Protein AF-A0AAV8XPE4-F1 (afdb_monomer)

InterPro domains:
  IPR013057 Amino acid transporter, transmembrane domain [PF01490] (1-112)

Solvent-accessible surface area (backbone atoms only — not comparable to full-atom values): 7613 Å² total; per-residue (Å²): 129,97,62,75,82,52,38,81,40,92,84,8,63,53,50,52,51,50,51,54,53,50,51,53,51,51,51,52,52,52,53,47,42,72,72,45,48,94,73,57,52,100,43,74,78,71,66,46,57,83,88,41,70,69,45,46,52,51,53,51,55,51,52,52,51,49,57,57,49,51,56,53,51,52,50,54,50,49,64,64,48,48,59,61,50,46,69,71,70,46,93,63,96,52,61,70,60,53,52,51,52,50,53,51,47,54,53,50,50,55,52,49,53,52,51,49,49,64,72,69,43,69,90,79,74,69,86,124

Foldseek 3Di:
DVDPVQQPPPPHPVNVVVVVVVVVVVVVVVVLCVVQPPNDDPDSLVPQDPVDPVSVVVNVVVVVVCVVVVVVVLVVVLVVVLVVVCVVVDDDPDSPVVSVVVSVVVVVVVVVVVVCCVVVPPPPPPDD

Radius of gyration: 20.97 Å; Cα contacts (8 Å, |Δi|>4): 36; chains: 1; bounding box: 52×28×54 Å

Mean predicted aligned error: 10.26 Å

Sequence (128 aa):
MKEPRKFGTTLGVLNVGMSIVAILYIIVGFLSYLKYGEKIEGSVTLNLPETEILAQAVKVIISMGILFTYALQFYIAADIIWPTIRDFLGPVKYPVFAELAFRSFLVLITYLSLKVIIYTGPNHWSIE

pLDDT: mean 80.48, std 11.62, range [37.09, 96.75]

Secondary structure (DSSP, 8-state):
---GGGSSSTTSHHHHHHHHHHHHHHHHHHHHHHHHGGG--SSTTTTS-SS-HHHHHHHHHHHHHHHHHHHHHHHHHHHHHHHHHHHHH-S-S-HHHHHHHHHHHHHHHHHHHHHHHHHHS-TT-S--

Organism: NCBI:txid1265417

Structure (mmCIF, N/CA/C/O backbone):
data_AF-A0AAV8XPE4-F1
#
_entry.id   AF-A0AAV8XPE4-F1
#
loop_
_atom_site.group_PDB
_atom_site.id
_atom_site.type_symbol
_atom_site.label_atom_id
_atom_site.label_alt_id
_atom_site.label_comp_id
_atom_site.label_asym_id
_atom_site.label_entity_id
_atom_site.label_seq_id
_atom_site.pdbx_PDB_ins_code
_atom_site.Cartn_x
_atom_site.Cartn_y
_atom_site.Cartn_z
_atom_site.occupancy
_atom_site.B_iso_or_equiv
_atom_site.auth_seq_id
_atom_site.auth_comp_id
_atom_site.auth_asym_id
_atom_site.auth_atom_id
_atom_site.pdbx_PDB_model_num
ATOM 1 N N . MET A 1 1 ? 23.282 2.233 4.153 1.00 56.34 1 MET A N 1
ATOM 2 C CA . MET A 1 1 ? 23.415 1.101 5.102 1.00 56.34 1 MET A CA 1
ATOM 3 C C . MET A 1 1 ? 24.894 0.775 5.263 1.00 56.34 1 MET A C 1
ATOM 5 O O . MET A 1 1 ? 25.548 0.579 4.250 1.00 56.34 1 MET A O 1
ATOM 9 N N . LYS A 1 2 ? 25.437 0.793 6.490 1.00 70.50 2 LYS A N 1
ATOM 10 C CA . LYS A 1 2 ? 26.893 0.699 6.733 1.00 70.50 2 LYS A CA 1
ATOM 11 C C . LYS A 1 2 ? 27.440 -0.739 6.637 1.00 70.50 2 LYS A C 1
ATOM 13 O O . LYS A 1 2 ? 28.590 -0.922 6.268 1.00 70.50 2 LYS A O 1
ATOM 18 N N . GLU A 1 3 ? 26.603 -1.751 6.890 1.00 73.88 3 GLU A N 1
ATOM 19 C CA . GLU A 1 3 ? 26.971 -3.177 6.827 1.00 73.88 3 GLU A CA 1
ATOM 20 C C . GLU A 1 3 ? 25.902 -4.006 6.076 1.00 73.88 3 GLU A C 1
ATOM 22 O O . GLU A 1 3 ? 24.980 -4.535 6.698 1.00 73.88 3 GLU A O 1
ATOM 27 N N . PRO A 1 4 ? 25.996 -4.151 4.739 1.00 70.62 4 PRO A N 1
ATOM 28 C CA . PRO A 1 4 ? 24.970 -4.817 3.923 1.00 70.62 4 PRO A CA 1
ATOM 29 C C . PRO A 1 4 ? 24.825 -6.325 4.209 1.00 70.62 4 PRO A C 1
ATOM 31 O O . PRO A 1 4 ? 23.760 -6.897 4.009 1.00 70.62 4 PRO A O 1
ATOM 34 N N . ARG A 1 5 ? 25.868 -6.983 4.735 1.00 71.94 5 ARG A N 1
ATOM 35 C CA . ARG A 1 5 ? 25.878 -8.438 4.995 1.00 71.94 5 ARG A CA 1
ATOM 36 C C . ARG A 1 5 ? 25.020 -8.860 6.194 1.00 71.94 5 ARG A C 1
ATOM 38 O O . ARG A 1 5 ? 24.640 -10.020 6.283 1.00 71.94 5 ARG A O 1
ATOM 45 N N . LYS A 1 6 ? 24.698 -7.931 7.101 1.00 69.44 6 LYS A N 1
ATOM 46 C CA . LYS A 1 6 ? 23.851 -8.182 8.282 1.00 69.44 6 LYS A CA 1
ATOM 47 C C . LYS A 1 6 ? 22.355 -7.940 8.025 1.00 69.44 6 LYS A C 1
ATOM 49 O O . LYS A 1 6 ? 21.559 -8.038 8.950 1.00 69.44 6 LYS A O 1
ATOM 54 N N . PHE A 1 7 ? 21.953 -7.619 6.790 1.00 69.38 7 PHE A N 1
ATOM 55 C CA . PHE A 1 7 ? 20.544 -7.367 6.460 1.00 69.38 7 PHE A CA 1
ATOM 56 C C . PHE A 1 7 ? 19.691 -8.635 6.438 1.00 69.38 7 PHE A C 1
ATOM 58 O O . PHE A 1 7 ? 18.574 -8.611 6.949 1.00 69.38 7 PHE A O 1
ATOM 65 N N . GLY A 1 8 ? 20.223 -9.723 5.871 1.00 70.38 8 GLY A N 1
ATOM 66 C CA . GLY A 1 8 ? 19.512 -10.995 5.693 1.00 70.38 8 GLY A CA 1
ATOM 67 C C . GLY A 1 8 ? 19.824 -12.066 6.740 1.00 70.38 8 GLY A C 1
ATOM 68 O O . GLY A 1 8 ? 19.488 -13.225 6.530 1.00 70.38 8 GLY A O 1
ATOM 69 N N . THR A 1 9 ? 20.508 -11.731 7.837 1.00 78.50 9 THR A N 1
ATOM 70 C CA . THR A 1 9 ? 20.743 -12.691 8.928 1.00 78.50 9 THR A CA 1
ATOM 71 C C . THR A 1 9 ? 19.433 -13.002 9.665 1.00 78.50 9 THR A C 1
ATOM 73 O O . THR A 1 9 ? 18.476 -12.233 9.595 1.00 78.50 9 THR A O 1
ATOM 76 N N . THR A 1 10 ? 19.369 -14.112 10.409 1.00 71.12 10 THR A N 1
ATOM 77 C CA . THR A 1 10 ? 18.150 -14.561 11.119 1.00 71.12 10 THR A CA 1
ATOM 78 C C . THR A 1 10 ? 17.577 -13.512 12.085 1.00 71.12 10 THR A C 1
ATOM 80 O O . THR A 1 10 ? 16.368 -13.436 12.265 1.00 71.12 10 THR A O 1
ATOM 83 N N . LEU A 1 11 ? 18.425 -12.661 12.671 1.00 75.06 11 LEU A N 1
ATOM 84 C CA . LEU A 1 11 ? 18.030 -11.486 13.469 1.00 75.06 11 LEU A CA 1
ATOM 85 C C . LEU A 1 11 ? 18.416 -10.164 12.782 1.00 75.06 11 LEU A C 1
ATOM 87 O O . LEU A 1 11 ? 18.694 -9.159 13.432 1.00 75.06 11 LEU A O 1
ATOM 91 N N . GLY A 1 12 ? 18.497 -10.174 11.455 1.00 81.12 12 GLY A N 1
ATOM 92 C CA . GLY A 1 12 ? 18.788 -9.003 10.644 1.00 81.12 12 GLY A CA 1
ATOM 93 C C . GLY A 1 12 ? 17.628 -8.012 10.638 1.00 81.12 12 GLY A C 1
ATOM 94 O O . GLY A 1 12 ? 16.487 -8.346 10.968 1.00 81.12 12 GLY A O 1
ATOM 95 N N . VAL A 1 13 ? 17.923 -6.783 10.213 1.00 85.81 13 VAL A N 1
ATOM 96 C CA . VAL A 1 13 ? 16.956 -5.670 10.167 1.00 85.81 13 VAL A CA 1
ATOM 97 C C . VAL A 1 13 ? 15.688 -6.052 9.400 1.00 85.81 13 VAL A C 1
ATOM 99 O O . VAL A 1 13 ? 14.598 -5.646 9.790 1.00 85.81 13 VAL A O 1
ATOM 102 N N . LEU A 1 14 ? 15.819 -6.870 8.349 1.00 85.94 14 LEU A N 1
ATOM 103 C CA . LEU A 1 14 ? 14.679 -7.328 7.562 1.00 85.94 14 LEU A CA 1
ATOM 104 C C . LEU A 1 14 ? 13.735 -8.211 8.387 1.00 85.94 14 LEU A C 1
ATOM 106 O O . LEU A 1 14 ? 12.540 -7.939 8.434 1.00 85.94 14 LEU A O 1
ATOM 110 N N . ASN A 1 15 ? 14.256 -9.236 9.067 1.00 88.06 15 ASN A N 1
ATOM 111 C CA . ASN A 1 15 ? 13.411 -10.170 9.812 1.00 88.06 15 ASN A CA 1
ATOM 112 C C . ASN A 1 15 ? 12.778 -9.508 11.047 1.00 88.06 15 ASN A C 1
ATOM 114 O O . ASN A 1 15 ? 11.605 -9.726 11.337 1.00 88.06 15 ASN A O 1
ATOM 118 N N . VAL A 1 16 ? 13.531 -8.643 11.737 1.00 89.75 16 VAL A N 1
ATOM 119 C CA . VAL A 1 16 ? 13.014 -7.866 12.877 1.00 89.75 16 VAL A CA 1
ATOM 120 C C . VAL A 1 16 ? 11.965 -6.845 12.425 1.00 89.75 16 VAL A C 1
ATOM 122 O O . VAL A 1 16 ? 10.938 -6.686 13.075 1.00 89.75 16 VAL A O 1
ATOM 125 N N . GLY A 1 17 ? 12.183 -6.171 11.294 1.00 90.56 17 GLY A N 1
ATOM 126 C CA . GLY A 1 17 ? 11.189 -5.259 10.729 1.00 90.56 17 GLY A CA 1
ATOM 127 C C . GLY A 1 17 ? 9.890 -5.984 10.377 1.00 90.56 17 GLY A C 1
ATOM 128 O O . GLY A 1 17 ? 8.809 -5.543 10.765 1.00 90.56 17 GLY A O 1
ATOM 129 N N . MET A 1 18 ? 9.995 -7.136 9.712 1.00 91.44 18 MET A N 1
ATOM 130 C CA . MET A 1 18 ? 8.832 -7.945 9.341 1.00 91.44 18 MET A CA 1
ATOM 131 C C . MET A 1 18 ? 8.087 -8.501 10.557 1.00 91.44 18 MET A C 1
ATOM 133 O O . MET A 1 18 ? 6.857 -8.515 10.547 1.00 91.44 18 MET A O 1
ATOM 137 N N . SER A 1 19 ? 8.788 -8.913 11.619 1.00 92.81 19 SER A N 1
ATOM 138 C CA . SER A 1 19 ? 8.133 -9.414 12.832 1.00 92.81 19 SER A CA 1
ATOM 139 C C . 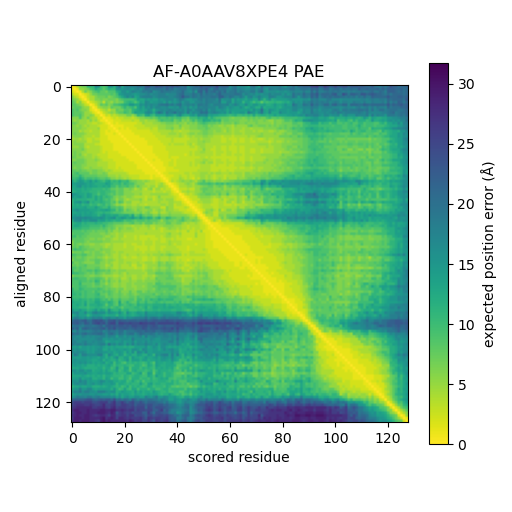SER A 1 19 ? 7.340 -8.323 13.555 1.00 92.81 19 SER A C 1
ATOM 141 O O . SER A 1 19 ? 6.211 -8.572 13.972 1.00 92.81 19 SER A O 1
ATOM 143 N N . ILE A 1 20 ? 7.871 -7.098 13.634 1.00 94.88 20 ILE A N 1
ATOM 144 C CA . ILE A 1 20 ? 7.154 -5.950 14.207 1.00 94.88 20 ILE A CA 1
ATOM 145 C C . ILE A 1 20 ? 5.881 -5.657 13.404 1.00 94.88 20 ILE A C 1
ATOM 147 O O . ILE A 1 20 ? 4.806 -5.518 13.988 1.00 94.88 20 ILE A O 1
ATOM 151 N N . VAL A 1 21 ? 5.980 -5.606 12.071 1.00 94.88 21 VAL A N 1
ATOM 152 C CA . VAL A 1 21 ? 4.818 -5.373 11.195 1.00 94.88 21 VAL A CA 1
ATOM 153 C C . VAL A 1 21 ? 3.770 -6.475 11.366 1.00 94.88 21 VAL A C 1
ATOM 155 O O . VAL A 1 21 ? 2.585 -6.176 11.502 1.00 94.88 21 VAL A O 1
ATOM 158 N N . ALA A 1 22 ? 4.195 -7.739 11.433 1.00 95.19 22 ALA A N 1
ATOM 159 C CA . ALA A 1 22 ? 3.294 -8.867 11.649 1.00 95.19 22 ALA A CA 1
ATOM 160 C C . ALA A 1 22 ? 2.546 -8.762 12.988 1.00 95.19 22 ALA A C 1
ATOM 162 O O . ALA A 1 22 ? 1.328 -8.930 13.022 1.00 95.19 22 ALA A O 1
ATOM 163 N N . ILE A 1 23 ? 3.243 -8.427 14.079 1.00 96.75 23 ILE A N 1
ATOM 164 C CA . ILE A 1 23 ? 2.623 -8.240 15.400 1.00 96.75 23 ILE A CA 1
ATOM 165 C C . ILE A 1 23 ? 1.593 -7.104 15.363 1.00 96.75 23 ILE A C 1
ATOM 167 O O . ILE A 1 23 ? 0.485 -7.271 15.872 1.00 96.75 23 ILE A O 1
ATOM 171 N N . LEU A 1 24 ? 1.918 -5.973 14.728 1.00 95.31 24 LEU A N 1
ATOM 172 C CA . LEU A 1 24 ? 0.983 -4.853 14.582 1.00 95.31 24 LEU A CA 1
ATOM 173 C C . LEU A 1 24 ? -0.287 -5.268 13.829 1.00 95.31 24 LEU A C 1
ATOM 175 O O . LEU A 1 24 ? -1.390 -4.945 14.267 1.00 95.31 24 LEU A O 1
ATOM 179 N N . TYR A 1 25 ? -0.152 -6.023 12.737 1.00 92.62 25 TYR A N 1
ATOM 180 C CA . TYR A 1 25 ? -1.302 -6.526 11.983 1.00 92.62 25 TYR A CA 1
ATOM 181 C C . TYR A 1 25 ? -2.141 -7.528 12.773 1.00 92.62 25 TYR A C 1
ATOM 183 O O . TYR A 1 25 ? -3.368 -7.455 12.714 1.00 92.62 25 TYR A O 1
ATOM 191 N N . ILE A 1 26 ? -1.517 -8.406 13.563 1.00 94.88 26 ILE A N 1
ATOM 192 C CA . ILE A 1 26 ? -2.239 -9.330 14.449 1.00 94.88 26 ILE A CA 1
ATOM 193 C C . ILE A 1 26 ? -3.055 -8.551 15.483 1.00 94.88 26 ILE A C 1
ATOM 195 O O . ILE A 1 26 ? -4.231 -8.847 15.672 1.00 94.88 26 ILE A O 1
ATOM 199 N N . ILE A 1 27 ? -2.466 -7.536 16.123 1.00 95.69 27 ILE A N 1
ATOM 200 C CA . ILE A 1 27 ? -3.162 -6.713 17.122 1.00 95.69 27 ILE A CA 1
ATOM 201 C C . ILE A 1 27 ? -4.350 -5.987 16.486 1.00 95.69 27 ILE A C 1
ATOM 203 O O . ILE A 1 27 ? -5.456 -6.047 17.017 1.00 95.69 27 ILE A O 1
ATOM 207 N N . VAL A 1 28 ? -4.148 -5.332 15.338 1.00 91.75 28 VAL A N 1
ATOM 208 C CA . VAL A 1 28 ? -5.226 -4.616 14.638 1.00 91.75 28 VAL A CA 1
ATOM 209 C C . VAL A 1 28 ? -6.332 -5.580 14.208 1.00 91.75 28 VAL A C 1
ATOM 211 O O . VAL A 1 28 ? -7.507 -5.288 14.430 1.00 91.75 28 VAL A O 1
ATOM 214 N N . GLY A 1 29 ? -5.983 -6.742 13.651 1.00 90.06 29 GLY A N 1
ATOM 215 C CA . GLY A 1 29 ? -6.952 -7.767 13.259 1.00 90.06 29 GLY A CA 1
ATOM 216 C C . GLY A 1 29 ? -7.747 -8.301 14.451 1.00 90.06 29 GLY A C 1
ATOM 217 O O . GLY A 1 29 ? -8.975 -8.353 14.404 1.00 90.06 29 GLY A O 1
ATOM 218 N N . PHE A 1 30 ? -7.066 -8.609 15.555 1.00 92.38 30 PHE A N 1
ATOM 219 C CA . PHE A 1 30 ? -7.694 -9.100 16.779 1.00 92.38 30 PHE A CA 1
ATOM 220 C C . PHE A 1 30 ? -8.636 -8.064 17.408 1.00 92.38 30 PHE A C 1
ATOM 222 O O . PHE A 1 30 ? -9.781 -8.382 17.722 1.00 92.38 30 PHE A O 1
ATOM 229 N N . LEU A 1 31 ? -8.199 -6.806 17.537 1.00 91.69 31 LEU A N 1
ATOM 230 C CA . LEU A 1 31 ? -9.038 -5.721 18.058 1.00 91.69 31 LEU A CA 1
ATOM 231 C C . LEU A 1 31 ? -10.250 -5.448 17.161 1.00 91.69 31 LEU A C 1
ATOM 233 O O . LEU A 1 31 ? -11.337 -5.171 17.666 1.00 91.69 31 LEU A O 1
ATOM 237 N N . SER A 1 32 ? -10.084 -5.557 15.843 1.00 89.00 32 SER A N 1
ATOM 238 C CA . SER A 1 32 ? -11.186 -5.389 14.892 1.00 89.00 32 SER A CA 1
ATOM 239 C C . SER A 1 32 ? -12.236 -6.484 15.064 1.00 89.00 32 SER A C 1
ATOM 241 O O . SER A 1 32 ? -13.427 -6.180 15.127 1.00 89.00 32 SER A O 1
ATOM 243 N N . TYR A 1 33 ? -11.806 -7.739 15.229 1.00 89.06 33 TYR A N 1
ATOM 244 C CA . TYR A 1 33 ? -12.716 -8.848 15.511 1.00 89.06 33 TYR A CA 1
ATOM 245 C C . TYR A 1 33 ? -13.428 -8.682 16.858 1.00 89.06 33 TYR A C 1
ATOM 247 O O . TYR A 1 33 ? -14.633 -8.886 16.938 1.00 89.06 33 TYR A O 1
ATOM 255 N N . LEU A 1 34 ? -12.734 -8.236 17.910 1.00 90.62 34 LEU A N 1
ATOM 256 C CA . LEU A 1 34 ? -13.384 -7.958 19.197 1.00 90.62 34 LEU A CA 1
ATOM 257 C C . LEU A 1 34 ? -14.423 -6.829 19.116 1.00 90.62 34 LEU A C 1
ATOM 259 O O . LEU A 1 34 ? -15.404 -6.851 19.857 1.00 90.62 34 LEU A O 1
ATOM 263 N N . LYS A 1 35 ? -14.221 -5.837 18.239 1.00 85.94 35 LYS A N 1
ATOM 264 C CA . LYS A 1 35 ? -15.136 -4.700 18.076 1.00 85.94 35 LYS A CA 1
ATOM 265 C C . LYS A 1 35 ? -16.385 -5.047 17.261 1.00 85.94 35 LYS A C 1
ATOM 267 O O . LYS A 1 35 ? -17.473 -4.625 17.646 1.00 85.94 35 LYS A O 1
ATOM 272 N N . TYR A 1 36 ? -16.223 -5.748 16.138 1.00 84.88 36 TYR A N 1
ATOM 273 C CA . TYR A 1 36 ? -17.303 -6.006 15.173 1.00 84.88 36 TYR A CA 1
ATOM 274 C C . TYR A 1 36 ? -17.876 -7.432 15.258 1.00 84.88 36 TYR A C 1
ATOM 276 O O . TYR A 1 36 ? -19.000 -7.671 14.816 1.00 84.88 36 TYR A O 1
ATOM 284 N N . GLY A 1 37 ? -17.152 -8.370 15.874 1.00 86.00 37 GLY A N 1
ATOM 285 C CA . GLY A 1 37 ? -17.568 -9.764 16.033 1.00 86.00 37 GLY A CA 1
ATOM 286 C C . GLY A 1 37 ? -17.847 -10.444 14.694 1.00 86.00 37 GLY A C 1
ATOM 287 O O . GLY A 1 37 ? -17.109 -10.271 13.727 1.00 86.00 37 GLY A O 1
ATOM 288 N N . GLU A 1 38 ? -18.955 -11.184 14.626 1.00 84.19 38 GLU A N 1
ATOM 289 C CA . GLU A 1 38 ? -19.410 -11.882 13.412 1.00 84.19 38 GLU A CA 1
ATOM 290 C C . GLU A 1 38 ? -19.904 -10.944 12.300 1.00 84.19 38 GLU A C 1
ATOM 292 O O . GLU A 1 38 ? -20.112 -11.385 11.175 1.00 84.19 38 GLU A O 1
ATOM 297 N N . LYS A 1 39 ? -20.086 -9.649 12.589 1.00 82.62 39 LYS A N 1
ATOM 298 C CA . LYS A 1 39 ? -20.529 -8.650 11.603 1.00 82.62 39 LYS A CA 1
ATOM 299 C C . LYS A 1 39 ? -19.373 -8.006 10.839 1.00 82.62 39 LYS A C 1
ATOM 301 O O . LYS A 1 39 ? -19.603 -7.054 10.107 1.00 82.62 39 LYS A O 1
ATOM 306 N N . ILE A 1 40 ? -18.141 -8.478 11.041 1.00 83.56 40 ILE A N 1
ATOM 307 C CA . ILE A 1 40 ? -16.967 -7.904 10.393 1.00 83.56 40 ILE A CA 1
ATOM 308 C C . ILE A 1 40 ? -16.973 -8.203 8.888 1.00 83.56 40 ILE A C 1
ATOM 310 O O . ILE A 1 40 ? -16.873 -9.344 8.447 1.00 83.56 40 ILE A O 1
ATOM 314 N N . GLU A 1 41 ? -17.081 -7.156 8.084 1.00 81.06 41 GLU A N 1
ATOM 315 C CA . GLU A 1 41 ? -16.929 -7.234 6.631 1.00 81.06 41 GLU A CA 1
ATOM 316 C C . GLU A 1 41 ? -15.480 -7.532 6.209 1.00 81.06 41 GLU A C 1
ATOM 318 O O . GLU A 1 41 ? -14.537 -7.403 6.993 1.00 81.06 41 GLU A O 1
ATOM 323 N N . GLY A 1 42 ? -15.283 -7.875 4.929 1.00 76.31 42 GLY A N 1
ATOM 324 C CA . GLY A 1 42 ? -13.997 -8.329 4.381 1.00 76.31 42 GLY A CA 1
ATOM 325 C C . GLY A 1 42 ? -12.818 -7.357 4.514 1.00 76.31 42 GLY A C 1
ATOM 326 O O . GLY A 1 42 ? -11.672 -7.756 4.316 1.00 76.31 42 GLY A O 1
ATOM 327 N N . SER A 1 43 ? -13.065 -6.097 4.879 1.00 81.00 43 SER A N 1
ATOM 328 C CA . SER A 1 43 ? -12.016 -5.178 5.316 1.00 81.00 43 SER A CA 1
ATOM 329 C C . SER A 1 43 ? -12.446 -4.412 6.564 1.00 81.00 43 SER A C 1
ATOM 331 O O . SER A 1 43 ? -13.590 -3.978 6.697 1.00 81.00 43 SER A O 1
ATOM 333 N N . VAL A 1 44 ? -11.498 -4.183 7.476 1.00 81.94 44 VAL A N 1
ATOM 334 C CA . VAL A 1 44 ? -11.749 -3.410 8.705 1.00 81.94 44 VAL A CA 1
ATOM 335 C C . VAL A 1 44 ? -12.220 -1.994 8.373 1.00 81.94 44 VAL A C 1
ATOM 337 O O . VAL A 1 44 ? -13.088 -1.467 9.056 1.00 81.94 44 VAL A O 1
ATOM 340 N N . THR A 1 45 ? -11.683 -1.399 7.303 1.00 82.19 45 THR A N 1
ATOM 341 C CA . THR A 1 45 ? -12.031 -0.051 6.838 1.00 82.19 45 THR A CA 1
ATOM 342 C C . THR A 1 45 ? -13.489 0.104 6.426 1.00 82.19 45 THR A C 1
ATOM 344 O O . THR A 1 45 ? -14.008 1.211 6.543 1.00 82.19 45 THR A O 1
ATOM 347 N N . LEU A 1 46 ? -14.144 -0.965 5.963 1.00 80.38 46 LEU A N 1
ATOM 348 C CA . LEU A 1 46 ? -15.547 -0.914 5.544 1.00 80.38 46 LEU A CA 1
ATOM 349 C C . LEU A 1 46 ? -16.483 -0.834 6.761 1.00 80.38 46 LEU A C 1
ATOM 351 O O . LEU A 1 46 ? -17.333 0.046 6.821 1.00 80.38 46 LEU A O 1
ATOM 355 N N . ASN A 1 47 ? -16.154 -1.579 7.818 1.00 82.25 47 ASN A N 1
ATOM 356 C CA . ASN A 1 47 ? -16.898 -1.598 9.079 1.00 82.25 47 ASN A CA 1
ATOM 357 C C . ASN A 1 47 ? -16.851 -0.282 9.888 1.00 82.25 47 ASN A C 1
ATOM 359 O O . ASN A 1 47 ? -17.531 -0.163 10.909 1.00 82.25 47 ASN A O 1
ATOM 363 N N . LEU A 1 48 ? -16.018 0.697 9.509 1.00 82.12 48 LEU A N 1
ATOM 364 C CA . LEU A 1 48 ? -15.893 1.950 10.261 1.00 82.12 48 LEU A CA 1
ATOM 365 C C . LEU A 1 48 ? -17.187 2.785 10.171 1.00 82.12 48 LEU A C 1
ATOM 367 O O . LEU A 1 48 ? -17.654 3.037 9.055 1.00 82.12 48 LEU A O 1
ATOM 371 N N . PRO A 1 49 ? -17.703 3.302 11.308 1.00 81.31 49 PRO A N 1
ATOM 372 C CA . PRO A 1 49 ? -18.939 4.080 11.341 1.00 81.31 49 PRO A CA 1
ATOM 373 C C . PRO A 1 49 ? -18.808 5.359 10.514 1.00 81.31 49 PRO A C 1
ATOM 375 O O . PRO A 1 49 ? -17.826 6.090 10.627 1.00 81.31 49 PRO A O 1
ATOM 378 N N . GLU A 1 50 ? -19.811 5.645 9.688 1.00 78.75 50 GLU A N 1
ATOM 379 C CA . GLU A 1 50 ? -19.767 6.777 8.755 1.00 78.75 50 GLU A CA 1
ATOM 380 C C . GLU A 1 50 ? -20.122 8.117 9.394 1.00 78.75 50 GLU A C 1
ATOM 382 O O . GLU A 1 50 ? -19.790 9.164 8.849 1.00 78.75 50 GLU A O 1
ATOM 387 N N . THR A 1 51 ? -20.774 8.097 10.554 1.00 79.50 51 THR A N 1
ATOM 388 C CA . THR A 1 51 ? -21.233 9.299 11.260 1.00 79.50 51 THR A CA 1
ATOM 389 C C . THR A 1 51 ? -20.133 9.971 12.079 1.00 79.50 51 THR A C 1
ATOM 391 O O . THR A 1 51 ? -20.247 11.146 12.417 1.00 79.50 51 THR A O 1
ATOM 394 N N . GLU A 1 52 ? -19.062 9.245 12.403 1.00 87.88 52 GLU A N 1
ATOM 395 C CA . GLU A 1 52 ? -17.986 9.725 13.269 1.00 87.88 52 GLU A CA 1
ATOM 396 C C . GLU A 1 52 ? -16.863 10.378 12.456 1.00 87.88 52 GLU A C 1
ATOM 398 O O . GLU A 1 52 ? -16.217 9.740 11.620 1.00 87.88 52 GLU A O 1
ATOM 403 N N . ILE A 1 53 ? -16.554 11.642 12.762 1.00 88.31 53 ILE A N 1
ATOM 404 C CA . ILE A 1 53 ? -15.530 12.431 12.050 1.00 88.31 53 ILE A CA 1
ATOM 405 C C . ILE A 1 53 ? -14.151 11.752 12.110 1.00 88.31 53 ILE A C 1
ATOM 407 O O . ILE A 1 53 ? -13.400 11.763 11.135 1.00 88.31 53 ILE A O 1
ATOM 411 N N . LEU A 1 54 ? -13.816 11.112 13.236 1.00 87.75 54 LEU A N 1
ATOM 412 C CA . LEU A 1 54 ? -12.543 10.401 13.398 1.00 87.75 54 LEU A CA 1
ATOM 413 C C . LEU A 1 54 ? -12.435 9.184 12.471 1.00 87.75 54 LEU A C 1
ATOM 415 O O . LEU A 1 54 ? -11.380 8.947 11.884 1.00 87.75 54 LEU A O 1
ATOM 419 N N . ALA A 1 55 ? -13.522 8.429 12.309 1.00 87.50 55 ALA A N 1
ATOM 420 C CA . ALA A 1 55 ? -13.550 7.273 11.421 1.00 87.50 55 ALA A CA 1
ATOM 421 C C . ALA A 1 55 ? -13.420 7.701 9.952 1.00 87.50 55 ALA A C 1
ATOM 423 O O . ALA A 1 55 ? -12.652 7.100 9.197 1.00 87.50 55 ALA A O 1
ATOM 424 N N . GLN A 1 56 ? -14.089 8.789 9.564 1.00 88.50 56 GLN A N 1
ATOM 425 C CA . GLN A 1 56 ? -13.942 9.369 8.230 1.00 88.50 56 GLN A CA 1
ATOM 426 C C . GLN A 1 56 ? -12.512 9.853 7.962 1.00 88.50 56 GLN A C 1
ATOM 428 O O . GLN A 1 56 ? -11.951 9.550 6.909 1.00 88.50 56 GLN A O 1
ATOM 433 N N . ALA A 1 57 ? -11.880 10.535 8.922 1.00 92.25 57 ALA A N 1
ATOM 434 C CA . ALA A 1 57 ? -10.495 10.986 8.783 1.00 92.25 57 ALA A CA 1
ATOM 435 C C . ALA A 1 57 ? -9.532 9.812 8.526 1.00 92.25 57 ALA A C 1
ATOM 437 O O . ALA A 1 57 ? -8.680 9.889 7.639 1.00 92.25 57 ALA A O 1
ATOM 438 N N . VAL A 1 58 ? -9.705 8.693 9.238 1.00 90.75 58 VAL A N 1
ATOM 439 C CA . VAL A 1 58 ? -8.917 7.471 9.016 1.00 90.75 58 VAL A CA 1
ATOM 440 C C . VAL A 1 58 ? -9.167 6.889 7.620 1.00 90.75 58 VAL A C 1
ATOM 442 O O . VAL A 1 58 ? -8.200 6.584 6.919 1.00 90.75 58 VAL A O 1
ATOM 445 N N . LYS A 1 59 ? -10.430 6.792 7.172 1.00 89.81 59 LYS A N 1
ATOM 446 C CA . LYS A 1 59 ? -10.769 6.329 5.810 1.00 89.81 59 LYS A CA 1
ATOM 447 C C . LYS A 1 59 ? -10.083 7.189 4.737 1.00 89.81 59 LYS A C 1
ATOM 449 O O . LYS A 1 59 ? -9.532 6.642 3.779 1.00 89.81 59 LYS A O 1
ATOM 454 N N . VAL A 1 60 ? -10.053 8.513 4.912 1.00 91.6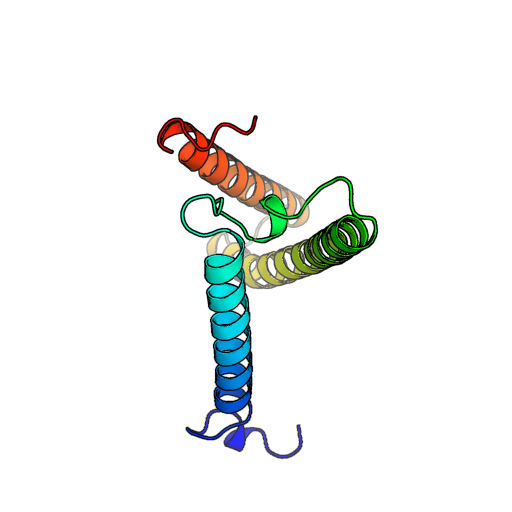2 60 VAL A N 1
ATOM 455 C CA . VAL A 1 60 ? -9.405 9.448 3.974 1.00 91.62 60 VAL A CA 1
ATOM 456 C C . VAL A 1 60 ? -7.890 9.250 3.941 1.00 91.62 60 VAL A C 1
ATOM 458 O O . VAL A 1 60 ? -7.321 9.111 2.858 1.00 91.62 60 VAL A O 1
ATOM 461 N N . ILE A 1 61 ? -7.232 9.179 5.103 1.00 93.56 61 ILE A N 1
ATOM 462 C CA . ILE A 1 61 ? -5.774 8.986 5.183 1.00 93.56 61 ILE A CA 1
ATOM 463 C C . ILE A 1 61 ? -5.367 7.657 4.535 1.00 93.56 61 ILE A C 1
ATOM 465 O O . ILE A 1 61 ? -4.405 7.616 3.766 1.00 93.56 61 ILE A O 1
ATOM 469 N N . ILE A 1 62 ? -6.117 6.580 4.793 1.00 91.56 62 ILE A N 1
ATOM 470 C CA . ILE A 1 62 ? -5.859 5.266 4.191 1.00 91.56 62 ILE A CA 1
ATOM 471 C C . ILE A 1 62 ? -6.043 5.321 2.672 1.00 91.56 62 ILE A C 1
ATOM 473 O O . ILE A 1 62 ? -5.157 4.889 1.936 1.00 91.56 62 ILE A O 1
ATOM 477 N N . SER A 1 63 ? -7.148 5.895 2.194 1.00 90.81 63 SER A N 1
ATOM 478 C CA . SER A 1 63 ? -7.433 6.003 0.756 1.00 90.81 63 SER A CA 1
ATOM 479 C C . SER A 1 63 ? -6.354 6.803 0.024 1.00 90.81 63 SER A C 1
ATOM 481 O O . SER A 1 63 ? -5.889 6.403 -1.043 1.00 90.81 63 SER A O 1
ATOM 483 N N . MET A 1 64 ? -5.887 7.899 0.627 1.00 94.50 64 MET A N 1
ATOM 484 C CA . MET A 1 64 ? -4.805 8.712 0.078 1.00 94.50 64 MET A CA 1
ATOM 485 C C . MET A 1 64 ? -3.464 7.964 0.073 1.00 94.50 64 MET A C 1
ATOM 487 O O . MET A 1 64 ? -2.717 8.035 -0.903 1.00 94.50 64 MET A O 1
ATOM 491 N N . GLY A 1 65 ? -3.174 7.188 1.121 1.00 93.06 65 GLY A N 1
ATOM 492 C CA . GLY A 1 65 ? -1.995 6.323 1.176 1.00 93.06 65 GLY A CA 1
ATOM 493 C C . GLY A 1 65 ? -1.992 5.252 0.081 1.00 93.06 65 GLY A C 1
ATOM 494 O O . GLY A 1 65 ? -0.964 5.033 -0.564 1.00 93.06 65 GLY A O 1
ATOM 495 N N . ILE A 1 66 ? -3.145 4.626 -0.175 1.00 92.69 66 ILE A N 1
ATOM 496 C CA . ILE A 1 66 ? -3.310 3.633 -1.247 1.00 92.69 66 ILE A CA 1
ATOM 497 C C . ILE A 1 66 ? -3.105 4.284 -2.617 1.00 92.69 66 ILE A C 1
ATOM 499 O O . ILE A 1 66 ? -2.359 3.741 -3.431 1.00 92.69 66 ILE A O 1
ATOM 503 N N . LEU A 1 67 ? -3.692 5.462 -2.852 1.00 91.81 67 LEU A N 1
ATOM 504 C CA . LEU A 1 67 ? -3.550 6.202 -4.110 1.00 91.81 67 LEU A CA 1
ATOM 505 C C . LEU A 1 67 ? -2.074 6.435 -4.471 1.00 91.81 67 LEU A C 1
ATOM 507 O O . LEU A 1 67 ? -1.653 6.149 -5.593 1.00 91.81 67 LEU A O 1
ATOM 511 N N . PHE A 1 68 ? -1.274 6.909 -3.513 1.00 91.00 68 PHE A N 1
ATOM 512 C CA . PHE A 1 68 ? 0.149 7.159 -3.747 1.00 91.00 68 PHE A CA 1
ATOM 513 C C . PHE A 1 68 ? 0.973 5.875 -3.861 1.00 91.00 68 PHE A C 1
ATOM 515 O O . PHE A 1 68 ? 1.845 5.772 -4.725 1.00 91.00 68 PHE A O 1
ATOM 522 N N . THR A 1 69 ? 0.692 4.880 -3.017 1.00 92.69 69 THR A N 1
ATOM 523 C CA . THR A 1 69 ? 1.445 3.618 -3.003 1.00 92.69 69 THR A CA 1
ATOM 524 C C . THR A 1 69 ? 1.229 2.828 -4.292 1.00 92.69 69 THR A C 1
ATOM 526 O O . THR A 1 69 ? 2.187 2.299 -4.855 1.00 92.69 69 THR A O 1
ATOM 529 N N . TYR A 1 70 ? -0.003 2.796 -4.805 1.00 88.25 70 TYR A N 1
ATOM 530 C CA . TYR A 1 70 ? -0.335 2.064 -6.024 1.00 88.25 70 TYR A CA 1
ATOM 531 C C . TYR A 1 70 ? 0.373 2.638 -7.259 1.00 88.25 70 TYR A C 1
ATOM 533 O O . TYR A 1 70 ? 0.931 1.886 -8.059 1.00 88.25 70 TYR A O 1
ATOM 541 N N . ALA A 1 71 ? 0.433 3.969 -7.385 1.00 86.38 71 ALA A N 1
ATOM 542 C CA . ALA A 1 71 ? 1.146 4.625 -8.482 1.00 86.38 71 ALA A CA 1
ATOM 543 C C . ALA A 1 71 ? 2.643 4.257 -8.504 1.00 86.38 71 ALA A C 1
ATOM 545 O O . ALA A 1 71 ? 3.194 3.942 -9.561 1.00 86.38 71 ALA A O 1
ATOM 546 N N . LEU A 1 72 ? 3.288 4.236 -7.331 1.00 88.38 72 LEU A N 1
ATOM 547 C CA . LEU A 1 72 ? 4.698 3.860 -7.191 1.00 88.38 72 LEU A CA 1
ATOM 548 C C . LEU A 1 72 ? 4.938 2.372 -7.481 1.00 88.38 72 LEU A C 1
ATOM 550 O O . LEU A 1 72 ? 5.885 2.030 -8.187 1.00 88.38 72 LEU A O 1
ATOM 554 N N . GLN A 1 73 ? 4.075 1.487 -6.976 1.00 87.75 73 GLN A N 1
ATOM 555 C CA . GLN A 1 73 ? 4.176 0.045 -7.217 1.00 87.75 73 GLN A CA 1
ATOM 556 C C . GLN A 1 73 ? 4.052 -0.292 -8.705 1.00 87.75 73 GLN A C 1
ATOM 558 O O . GLN A 1 73 ? 4.853 -1.070 -9.222 1.00 87.75 73 GLN A O 1
ATOM 563 N N . PHE A 1 74 ? 3.093 0.321 -9.406 1.00 82.31 74 PHE A N 1
ATOM 564 C CA . PHE A 1 74 ? 2.906 0.096 -10.839 1.00 82.31 74 PHE A CA 1
ATOM 565 C C . PHE A 1 74 ? 4.095 0.604 -11.661 1.00 82.31 74 PHE A C 1
ATOM 567 O O . PHE A 1 74 ? 4.521 -0.068 -12.598 1.00 82.31 74 PHE A O 1
ATOM 574 N N . TYR A 1 75 ? 4.665 1.755 -11.287 1.00 84.81 75 TYR A N 1
ATOM 575 C CA . TYR A 1 75 ? 5.862 2.290 -11.935 1.00 84.81 75 TYR A CA 1
ATOM 576 C C . TYR A 1 75 ? 7.053 1.333 -11.8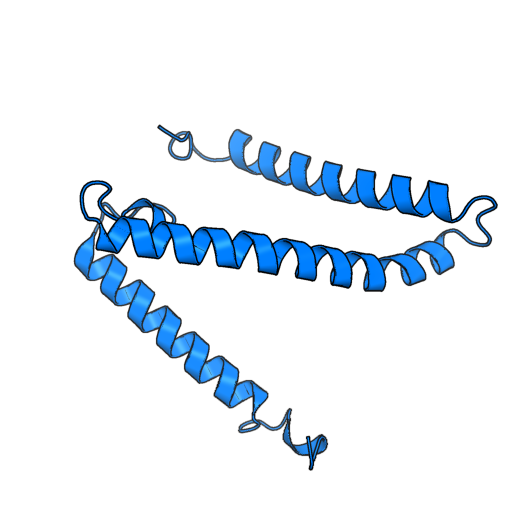09 1.00 84.81 75 TYR A C 1
ATOM 578 O O . TYR A 1 75 ? 7.648 0.966 -12.819 1.00 84.81 75 TYR A O 1
ATOM 586 N N . ILE A 1 76 ? 7.362 0.880 -10.588 1.00 85.56 76 ILE A N 1
ATOM 587 C CA . ILE A 1 76 ? 8.492 -0.027 -10.338 1.00 85.56 76 ILE A CA 1
ATOM 588 C C . ILE A 1 76 ? 8.272 -1.372 -11.042 1.00 85.56 76 ILE A C 1
ATOM 590 O O . ILE A 1 76 ? 9.191 -1.901 -11.659 1.00 85.56 76 ILE A O 1
ATOM 594 N N . ALA A 1 77 ? 7.054 -1.921 -10.990 1.00 84.62 77 ALA A N 1
ATOM 595 C CA . ALA A 1 77 ? 6.734 -3.170 -11.675 1.00 84.62 77 ALA A CA 1
ATOM 596 C C . ALA A 1 77 ? 6.912 -3.049 -13.197 1.00 84.62 77 ALA A C 1
ATOM 598 O O . ALA A 1 77 ? 7.525 -3.919 -13.812 1.00 84.62 77 ALA A O 1
ATOM 599 N N . ALA A 1 78 ? 6.423 -1.963 -13.802 1.00 81.38 78 ALA A N 1
ATOM 600 C CA . ALA A 1 78 ? 6.583 -1.720 -15.233 1.00 81.38 78 ALA A CA 1
ATOM 601 C C . ALA A 1 78 ? 8.063 -1.596 -15.629 1.00 81.38 78 ALA A C 1
ATOM 603 O O . ALA A 1 78 ? 8.474 -2.202 -16.617 1.00 81.38 78 ALA A O 1
ATOM 604 N N . ASP A 1 79 ? 8.856 -0.872 -14.838 1.00 83.75 79 ASP A N 1
ATOM 605 C CA . ASP A 1 79 ? 10.289 -0.667 -15.078 1.00 83.75 79 ASP A CA 1
ATOM 606 C C . ASP A 1 79 ? 11.094 -1.975 -14.984 1.00 83.75 79 ASP A C 1
ATOM 608 O O . ASP A 1 79 ? 11.984 -2.222 -15.794 1.00 83.75 79 ASP A O 1
ATOM 612 N N . ILE A 1 80 ? 10.729 -2.870 -14.056 1.00 85.75 80 ILE A N 1
ATOM 613 C CA . ILE A 1 80 ? 11.365 -4.190 -13.915 1.00 85.75 80 ILE A CA 1
ATOM 614 C C . ILE A 1 80 ? 10.987 -5.131 -15.068 1.00 85.75 80 ILE A C 1
ATOM 616 O O . ILE A 1 80 ? 11.837 -5.878 -15.551 1.00 85.75 80 ILE A O 1
ATOM 620 N N . ILE A 1 81 ? 9.725 -5.132 -15.509 1.00 83.38 81 ILE A N 1
ATOM 621 C CA . ILE A 1 81 ? 9.240 -6.101 -16.506 1.00 83.38 81 ILE A CA 1
ATOM 622 C C . ILE A 1 81 ? 9.645 -5.710 -17.937 1.00 83.38 81 ILE A C 1
ATOM 624 O O . ILE A 1 81 ? 9.917 -6.576 -18.773 1.00 83.38 81 ILE A O 1
ATOM 628 N N . TRP A 1 82 ? 9.699 -4.411 -18.233 1.00 78.44 82 TRP A N 1
ATOM 629 C CA . TRP A 1 82 ? 10.010 -3.891 -19.563 1.00 78.44 82 TRP A CA 1
ATOM 630 C C . TRP A 1 82 ? 11.297 -4.449 -20.207 1.00 78.44 82 TRP A C 1
ATOM 632 O O .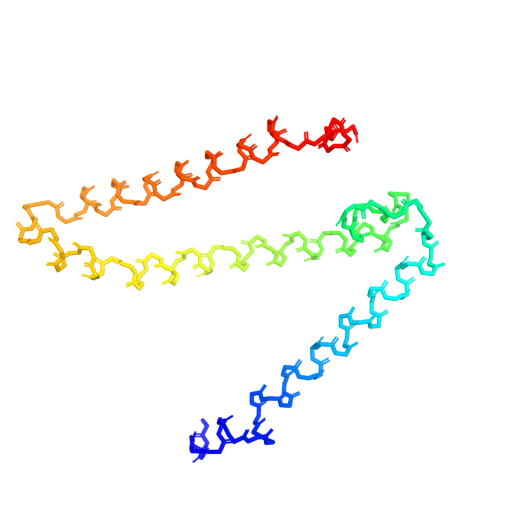 TRP A 1 82 ? 11.219 -4.904 -21.354 1.00 78.44 82 TRP A O 1
ATOM 642 N N . PRO A 1 83 ? 12.464 -4.491 -19.529 1.00 79.94 83 PRO A N 1
ATOM 643 C CA . PRO A 1 83 ? 13.677 -5.065 -20.111 1.00 79.94 83 PRO A CA 1
ATOM 644 C C . PRO A 1 83 ? 13.527 -6.560 -20.422 1.00 79.94 83 PRO A C 1
ATOM 646 O O . PRO A 1 83 ? 13.908 -6.987 -21.508 1.00 79.94 83 PRO A O 1
ATOM 649 N N . THR A 1 84 ? 12.886 -7.342 -19.546 1.00 79.88 84 THR A N 1
ATOM 650 C CA . THR A 1 84 ? 12.643 -8.778 -19.777 1.00 79.88 84 THR A CA 1
ATOM 651 C C . THR A 1 84 ? 11.814 -9.023 -21.038 1.00 79.88 84 THR A C 1
ATOM 653 O O . THR A 1 84 ? 12.074 -9.958 -21.792 1.00 79.88 84 THR A O 1
ATOM 656 N N . ILE A 1 85 ? 10.830 -8.163 -21.300 1.00 74.06 85 ILE A N 1
ATOM 657 C CA . ILE A 1 85 ? 9.985 -8.256 -22.495 1.00 74.06 85 ILE A CA 1
ATOM 658 C C . ILE A 1 85 ? 10.733 -7.817 -23.748 1.00 74.06 85 ILE A C 1
ATOM 660 O O . ILE A 1 85 ? 10.586 -8.444 -24.796 1.00 74.06 85 ILE A O 1
ATOM 664 N N . ARG A 1 86 ? 11.548 -6.763 -23.650 1.00 74.31 86 ARG A N 1
ATOM 665 C CA . ARG A 1 86 ? 12.392 -6.306 -24.758 1.00 74.31 86 ARG A CA 1
ATOM 666 C C . ARG A 1 86 ? 13.373 -7.393 -25.193 1.00 74.31 86 ARG A C 1
ATOM 668 O O . ARG A 1 86 ? 13.530 -7.615 -26.391 1.00 74.31 86 ARG A O 1
ATOM 675 N N . ASP A 1 87 ? 13.979 -8.085 -24.235 1.00 77.12 87 ASP A N 1
ATOM 676 C CA . 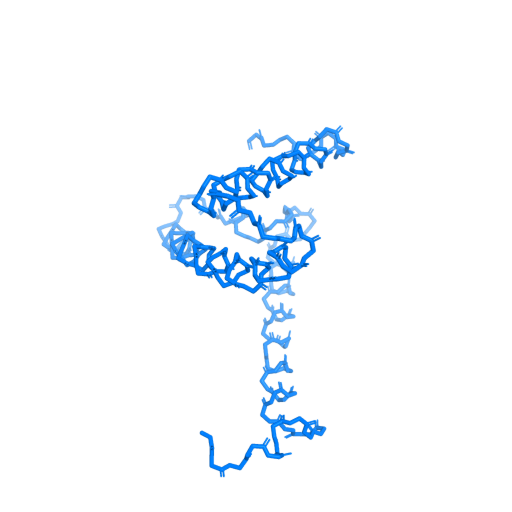ASP A 1 87 ? 14.912 -9.180 -24.505 1.00 77.12 87 ASP A CA 1
ATOM 677 C C . ASP A 1 87 ? 14.197 -10.401 -25.107 1.00 77.12 87 ASP A C 1
ATOM 679 O O . ASP A 1 87 ? 14.747 -11.072 -25.978 1.00 77.12 87 ASP A O 1
ATOM 683 N N . PHE A 1 88 ? 12.942 -10.653 -24.713 1.00 75.56 88 PHE A N 1
ATOM 684 C CA . PHE A 1 88 ? 12.125 -11.736 -25.268 1.00 75.56 88 PHE A CA 1
ATOM 685 C C . PHE A 1 88 ? 11.594 -11.448 -26.686 1.00 75.56 88 PHE A C 1
ATOM 687 O O . PHE A 1 88 ? 11.551 -12.349 -27.521 1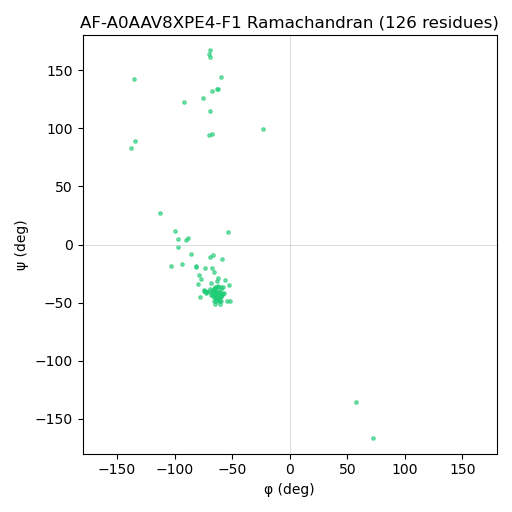.00 75.56 88 PHE A O 1
ATOM 694 N N . LEU A 1 89 ? 11.188 -10.206 -26.982 1.00 70.06 89 LEU A N 1
ATOM 695 C CA . LEU A 1 89 ? 10.595 -9.814 -28.273 1.00 70.06 89 LEU A CA 1
ATOM 696 C C . LEU A 1 89 ? 11.631 -9.441 -29.353 1.00 70.06 89 LEU A C 1
ATOM 698 O O . LEU A 1 89 ? 11.260 -9.254 -30.514 1.00 70.06 89 LEU A O 1
ATOM 702 N N . GLY A 1 90 ? 12.919 -9.343 -29.005 1.00 70.69 90 GLY A N 1
ATOM 703 C CA . GLY A 1 90 ? 13.986 -8.963 -29.936 1.00 70.69 90 GLY A CA 1
ATOM 704 C C . GLY A 1 90 ? 13.967 -7.469 -30.318 1.00 70.69 90 GLY A C 1
ATOM 705 O O . GLY A 1 90 ? 13.319 -6.657 -29.653 1.00 70.69 90 GLY A O 1
ATOM 706 N N . PRO A 1 91 ? 14.702 -7.042 -31.369 1.00 65.75 91 PRO A N 1
ATOM 707 C CA . PRO A 1 91 ? 14.797 -5.634 -31.755 1.00 65.75 91 PRO A CA 1
ATOM 708 C C . PRO A 1 91 ? 13.456 -5.104 -32.284 1.00 65.75 91 PRO A C 1
ATOM 710 O O . PRO A 1 91 ? 13.123 -5.219 -33.463 1.00 65.75 91 PRO A O 1
ATOM 713 N N . VAL A 1 92 ? 12.680 -4.490 -31.392 1.00 65.00 92 VAL A N 1
ATOM 714 C CA . VAL A 1 92 ? 11.390 -3.877 -31.718 1.00 65.00 92 VAL A CA 1
ATOM 715 C C . VAL A 1 92 ? 11.602 -2.557 -32.462 1.00 65.00 92 VAL A C 1
ATOM 717 O O . VAL A 1 92 ? 12.275 -1.650 -31.974 1.00 65.00 92 VAL A O 1
ATOM 720 N N . LYS A 1 93 ? 10.982 -2.424 -33.639 1.00 66.94 93 LYS A N 1
ATOM 721 C CA . LYS A 1 93 ? 11.099 -1.247 -34.523 1.00 66.94 93 LYS A CA 1
ATOM 722 C C . LYS A 1 93 ? 10.460 0.030 -33.936 1.00 66.94 93 LYS A C 1
ATOM 724 O O . LYS A 1 93 ? 10.821 1.127 -34.346 1.00 66.94 93 LYS A O 1
ATOM 729 N N . TYR A 1 94 ? 9.551 -0.114 -32.960 1.00 73.38 94 TYR A N 1
ATOM 730 C CA . TYR A 1 94 ? 8.845 0.980 -32.272 1.00 73.38 94 TYR A CA 1
ATOM 731 C C . TYR A 1 94 ? 8.747 0.716 -30.753 1.00 73.38 94 TYR A C 1
ATOM 733 O O . TYR A 1 94 ? 7.721 0.218 -30.282 1.00 73.38 94 TYR A O 1
ATOM 741 N N . PRO A 1 95 ? 9.787 1.037 -29.963 1.00 69.25 95 PRO A N 1
ATOM 742 C CA . PRO A 1 95 ? 9.826 0.714 -28.532 1.00 69.25 95 PRO A CA 1
ATOM 743 C C . PRO A 1 95 ? 8.712 1.405 -27.730 1.00 69.25 95 PRO A C 1
ATOM 745 O O . PRO A 1 95 ? 8.123 0.783 -26.856 1.00 69.25 95 PRO A O 1
ATOM 748 N N . VAL A 1 96 ? 8.347 2.641 -28.085 1.00 71.81 96 VAL A N 1
ATOM 749 C CA . VAL A 1 96 ? 7.284 3.407 -27.403 1.00 71.81 96 VAL A CA 1
ATOM 750 C C . VAL A 1 96 ? 5.901 2.772 -27.594 1.00 71.81 96 VAL A C 1
ATOM 752 O O . VAL A 1 96 ? 5.106 2.712 -26.660 1.00 71.81 96 VAL A O 1
ATOM 755 N N . PHE A 1 97 ? 5.608 2.259 -28.795 1.00 74.00 97 PHE A N 1
ATOM 756 C CA . PHE A 1 97 ? 4.329 1.600 -29.070 1.00 74.00 97 PHE A CA 1
ATOM 757 C C . PHE A 1 97 ? 4.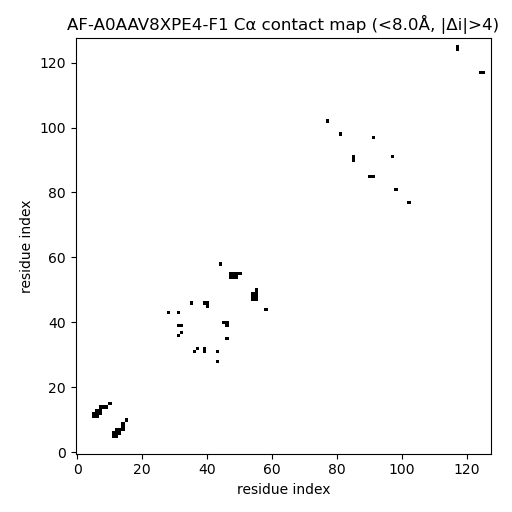227 0.252 -28.350 1.00 74.00 97 PHE A C 1
ATOM 759 O O . PHE A 1 97 ? 3.180 -0.073 -27.795 1.00 74.00 97 PHE A O 1
ATOM 766 N N . ALA A 1 98 ? 5.325 -0.508 -28.310 1.00 70.44 98 ALA A N 1
ATOM 767 C CA . ALA A 1 98 ? 5.389 -1.762 -27.568 1.00 70.44 98 ALA A CA 1
ATOM 768 C C . ALA A 1 98 ? 5.246 -1.544 -26.050 1.00 70.44 98 ALA A C 1
ATOM 770 O O . ALA A 1 98 ? 4.572 -2.330 -25.387 1.00 70.44 98 ALA A O 1
ATOM 771 N N . GLU A 1 99 ? 5.797 -0.454 -25.508 1.00 71.75 99 GLU A N 1
ATOM 772 C CA . GLU A 1 99 ? 5.651 -0.107 -24.090 1.00 71.75 99 GLU A CA 1
ATOM 773 C C . GLU A 1 99 ? 4.205 0.252 -23.751 1.00 71.75 99 GLU A C 1
ATOM 775 O O . GLU A 1 99 ? 3.648 -0.237 -22.766 1.00 71.75 99 GLU A O 1
ATOM 780 N N . LEU A 1 100 ? 3.565 1.059 -24.600 1.00 74.00 100 LEU A N 1
ATOM 781 C CA . LEU A 1 100 ? 2.167 1.433 -24.421 1.00 74.00 100 LEU A CA 1
ATOM 782 C C . LEU A 1 100 ? 1.246 0.212 -24.522 1.00 74.00 100 LEU A C 1
ATOM 784 O O . LEU A 1 100 ? 0.385 0.027 -23.665 1.00 74.00 100 L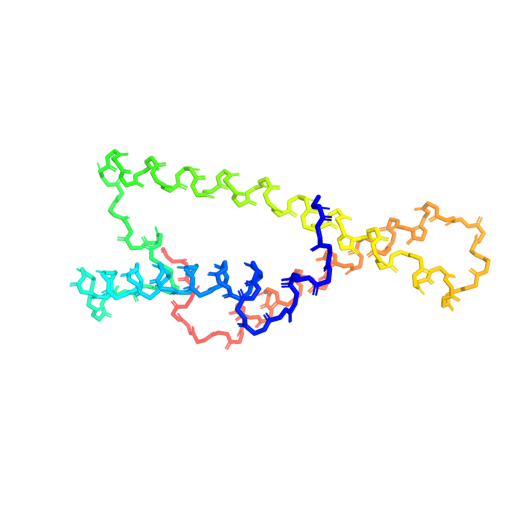EU A O 1
ATOM 788 N N . ALA A 1 101 ? 1.465 -0.653 -25.514 1.00 79.31 101 ALA A N 1
ATOM 789 C CA . ALA A 1 101 ? 0.706 -1.888 -25.683 1.00 79.31 101 ALA A CA 1
ATOM 790 C C . ALA A 1 101 ? 0.868 -2.827 -24.479 1.00 79.31 101 ALA A C 1
ATOM 792 O O . ALA A 1 101 ? -0.116 -3.396 -24.006 1.00 79.31 101 ALA A O 1
ATOM 793 N N . PHE A 1 102 ? 2.083 -2.946 -23.938 1.00 76.50 102 PHE A N 1
ATOM 794 C CA . PHE A 1 102 ? 2.344 -3.749 -22.749 1.00 76.50 102 PHE A CA 1
ATOM 795 C C . PHE A 1 102 ? 1.657 -3.181 -21.500 1.00 76.50 102 PHE A C 1
ATOM 797 O O . PHE A 1 102 ? 0.987 -3.917 -20.774 1.00 76.50 102 PHE A O 1
ATOM 804 N N . ARG A 1 103 ? 1.744 -1.864 -21.276 1.00 75.94 103 ARG A N 1
ATOM 805 C CA . ARG A 1 103 ? 1.030 -1.192 -20.177 1.00 75.94 103 ARG A CA 1
ATOM 806 C C . ARG A 1 103 ? -0.484 -1.385 -20.303 1.00 75.94 103 ARG A C 1
ATOM 808 O O . ARG A 1 103 ? -1.132 -1.725 -19.316 1.00 75.94 103 ARG A O 1
ATOM 815 N N . SER A 1 104 ? -1.046 -1.236 -21.505 1.00 81.25 104 SER A N 1
ATOM 816 C CA . SER A 1 104 ? -2.467 -1.503 -21.767 1.00 81.25 104 SER A CA 1
ATOM 817 C C . SER A 1 104 ? -2.837 -2.963 -21.504 1.00 81.25 104 SER A C 1
ATOM 819 O O . SER A 1 104 ? -3.871 -3.227 -20.897 1.00 81.25 104 SER A O 1
ATOM 821 N N . PHE A 1 105 ? -1.988 -3.913 -21.896 1.00 84.75 105 PHE A N 1
ATOM 822 C CA . PHE A 1 105 ? -2.203 -5.337 -21.647 1.00 84.75 105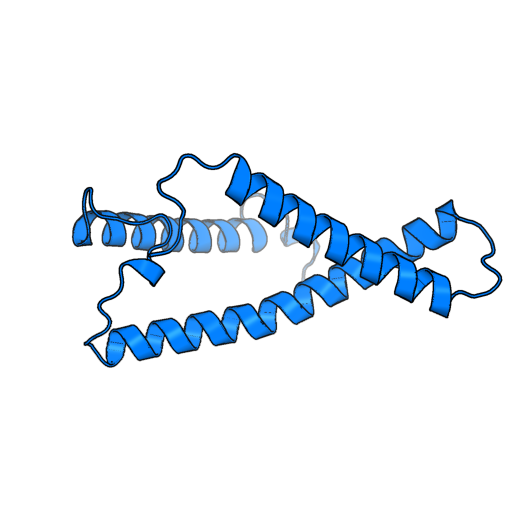 PHE A CA 1
ATOM 823 C C . PHE A 1 105 ? -2.200 -5.680 -20.151 1.00 84.75 105 PHE A C 1
ATOM 825 O O . PHE A 1 105 ? -3.100 -6.377 -19.687 1.00 84.75 105 PHE A O 1
ATOM 832 N N . LEU A 1 106 ? -1.252 -5.141 -19.375 1.00 78.38 106 LEU A N 1
ATOM 833 C CA . LEU A 1 106 ? -1.218 -5.319 -17.919 1.00 78.38 106 LEU A CA 1
ATOM 834 C C . LEU A 1 106 ? -2.485 -4.785 -17.243 1.00 78.38 106 LEU A C 1
ATOM 836 O O . LEU A 1 106 ? -3.062 -5.457 -16.391 1.00 78.38 106 LEU A O 1
ATOM 840 N N . VAL A 1 107 ? -2.945 -3.596 -17.641 1.00 82.12 107 VAL A N 1
ATOM 841 C CA . VAL A 1 107 ? -4.181 -3.009 -17.102 1.00 82.12 107 VAL A CA 1
ATOM 842 C C . VAL A 1 107 ? -5.397 -3.866 -17.461 1.00 82.12 107 VAL A C 1
ATOM 844 O O . VAL A 1 107 ? -6.255 -4.095 -16.608 1.00 82.12 107 VAL A O 1
ATOM 847 N N . LEU A 1 108 ? -5.458 -4.392 -18.689 1.00 84.94 108 LEU A N 1
ATOM 848 C CA . LEU A 1 108 ? -6.525 -5.300 -19.113 1.00 84.94 108 LEU A CA 1
ATOM 849 C C . LEU A 1 108 ? -6.529 -6.598 -18.300 1.00 84.94 108 LEU A C 1
ATOM 851 O O . LEU A 1 108 ? -7.600 -7.024 -17.876 1.00 84.94 108 LEU A O 1
ATOM 855 N N . ILE A 1 109 ? -5.367 -7.198 -18.024 1.00 85.50 109 ILE A N 1
ATOM 856 C CA . ILE A 1 109 ? -5.277 -8.388 -17.164 1.00 85.50 109 ILE A CA 1
ATOM 857 C C . ILE A 1 109 ? -5.816 -8.089 -15.765 1.00 85.50 109 ILE A C 1
ATOM 859 O O . ILE A 1 109 ? -6.642 -8.851 -15.268 1.00 85.50 109 ILE A O 1
ATOM 863 N N . THR A 1 110 ? -5.391 -6.987 -15.141 1.00 83.31 110 THR A N 1
ATOM 864 C CA . THR A 1 110 ? -5.850 -6.611 -13.792 1.00 83.31 110 THR A CA 1
ATOM 865 C C . THR A 1 110 ? -7.355 -6.331 -13.758 1.00 83.31 110 THR A C 1
ATOM 867 O O . THR A 1 110 ? -8.042 -6.683 -12.802 1.00 83.31 110 THR A O 1
ATOM 870 N N . TYR A 1 111 ? -7.903 -5.735 -14.816 1.00 85.00 111 TYR A N 1
ATOM 871 C CA . TYR A 1 111 ? -9.344 -5.529 -14.939 1.00 85.00 111 TYR A CA 1
ATOM 872 C C . TYR A 1 111 ? -10.109 -6.849 -15.098 1.00 85.00 111 TYR A C 1
ATOM 874 O O . TYR A 1 111 ? -11.153 -7.047 -14.475 1.00 85.00 111 TYR A O 1
ATOM 882 N N . LEU A 1 112 ? -9.590 -7.764 -15.921 1.00 86.75 112 LEU A N 1
ATOM 883 C CA . LEU A 1 112 ? -10.191 -9.077 -16.133 1.00 86.75 112 LEU A CA 1
ATOM 884 C C . LEU A 1 112 ? -10.141 -9.928 -14.863 1.00 86.75 112 LEU A C 1
ATOM 886 O O . LEU A 1 112 ? -11.148 -10.543 -14.529 1.00 86.75 112 LEU A O 1
ATOM 890 N N . SER A 1 113 ? -9.026 -9.933 -14.129 1.00 78.69 113 SER A N 1
ATOM 891 C CA . SER A 1 113 ? -8.916 -10.666 -12.864 1.00 78.69 113 SER A CA 1
ATOM 892 C C . SER A 1 113 ? -9.902 -10.137 -11.825 1.00 78.69 113 SER A C 1
ATOM 894 O O . SER A 1 113 ? -10.611 -10.930 -11.207 1.00 78.69 113 SER A O 1
ATOM 896 N N . LEU A 1 114 ? -10.040 -8.813 -11.703 1.00 81.94 114 LEU A N 1
ATOM 897 C CA . LEU A 1 114 ? -11.041 -8.193 -10.835 1.00 81.94 114 LEU A CA 1
ATOM 898 C C . LEU A 1 114 ? -12.468 -8.583 -11.245 1.00 81.94 114 LEU A C 1
ATOM 900 O O . LEU A 1 114 ? -13.266 -8.982 -10.400 1.00 81.94 114 LEU A O 1
ATOM 904 N N . LYS A 1 115 ? -12.787 -8.546 -12.543 1.00 81.25 115 LYS A N 1
ATOM 905 C CA . LYS A 1 115 ? -14.095 -8.994 -13.046 1.00 81.25 115 LYS A CA 1
ATOM 906 C C . LYS A 1 115 ? -14.371 -10.469 -12.772 1.00 81.25 115 LYS A C 1
ATOM 908 O O . LYS A 1 115 ? -15.488 -10.808 -12.393 1.00 81.25 115 LYS A O 1
ATOM 913 N N . VAL A 1 116 ? -13.380 -11.339 -12.959 1.00 83.56 116 VAL A N 1
ATOM 914 C CA . VAL A 1 116 ? -13.506 -12.777 -12.684 1.00 83.56 116 VAL A CA 1
ATOM 915 C C . VAL A 1 116 ? -13.773 -13.017 -11.201 1.00 83.56 116 VAL A C 1
ATOM 917 O O . VAL A 1 116 ? -14.640 -13.824 -10.876 1.00 83.56 116 VAL A O 1
ATOM 920 N N . ILE A 1 117 ? -13.086 -12.293 -10.312 1.00 77.81 117 ILE A N 1
ATOM 921 C CA . ILE A 1 117 ? -13.311 -12.373 -8.862 1.00 77.81 117 ILE A CA 1
ATOM 922 C C . ILE A 1 117 ? -14.735 -11.940 -8.509 1.00 77.81 117 ILE A C 1
ATOM 924 O O . ILE A 1 117 ? -15.399 -12.636 -7.753 1.00 77.81 117 ILE A O 1
ATOM 928 N N . ILE A 1 118 ? -15.236 -10.845 -9.085 1.00 71.25 118 ILE A N 1
ATOM 929 C CA . ILE A 1 118 ? -16.605 -10.371 -8.826 1.00 71.25 118 ILE A CA 1
ATOM 930 C C . ILE A 1 118 ? -17.651 -11.365 -9.349 1.00 71.25 118 ILE A C 1
ATOM 932 O O . ILE A 1 118 ? -18.647 -11.612 -8.682 1.00 71.25 118 ILE A O 1
ATOM 936 N N . TYR A 1 119 ? -17.427 -11.961 -10.522 1.00 71.25 119 TYR A N 1
ATOM 937 C CA . TYR A 1 119 ? -18.377 -12.896 -11.135 1.00 71.25 119 TYR A CA 1
ATOM 938 C C . TYR A 1 119 ? -18.365 -14.294 -10.492 1.00 71.25 119 TYR A C 1
ATOM 940 O O . TYR A 1 119 ? -19.375 -14.989 -10.496 1.00 71.25 119 TYR A O 1
ATOM 948 N N . THR A 1 120 ? -17.217 -14.718 -9.956 1.00 68.88 120 THR A N 1
ATOM 949 C CA . THR A 1 120 ? -17.042 -16.027 -9.292 1.00 68.88 120 THR A CA 1
ATOM 950 C C . THR A 1 120 ? -17.249 -15.932 -7.776 1.00 68.88 120 THR A C 1
ATOM 952 O O . THR A 1 120 ? -17.432 -16.947 -7.104 1.00 68.88 120 THR A O 1
ATOM 955 N N . GLY A 1 121 ? -17.211 -14.718 -7.222 1.00 57.56 121 GLY A N 1
ATOM 956 C CA . GLY A 1 121 ? -17.454 -14.442 -5.815 1.00 57.56 121 GLY A CA 1
ATOM 957 C C . GLY A 1 121 ? -18.889 -14.816 -5.434 1.00 57.56 121 GLY A C 1
ATOM 958 O O . GLY A 1 121 ? -19.820 -14.462 -6.155 1.00 57.56 121 GLY A O 1
ATOM 959 N N . PRO A 1 122 ? -19.108 -15.521 -4.312 1.00 54.56 122 PRO A N 1
ATOM 960 C CA . PRO A 1 122 ? -20.457 -15.796 -3.845 1.00 54.56 122 PRO A CA 1
ATOM 961 C C . PRO A 1 122 ? -21.185 -14.466 -3.592 1.00 54.56 122 PRO A C 1
ATOM 963 O O . PRO A 1 122 ? -20.556 -13.497 -3.174 1.00 54.56 122 PRO A O 1
ATOM 966 N N . ASN A 1 123 ? -22.492 -14.423 -3.870 1.00 55.97 123 ASN A N 1
ATOM 967 C CA . ASN A 1 123 ? -23.363 -13.236 -4.007 1.00 55.97 123 ASN A CA 1
ATOM 968 C C . ASN A 1 123 ? -23.392 -12.208 -2.837 1.00 55.97 123 ASN A C 1
ATOM 970 O O . ASN A 1 123 ? -24.247 -11.334 -2.831 1.00 55.97 123 ASN A O 1
ATOM 974 N N . HIS A 1 124 ? -22.502 -12.292 -1.848 1.00 53.03 124 HIS A N 1
ATOM 975 C CA . HIS A 1 124 ? -22.354 -11.370 -0.714 1.00 53.03 124 HIS A CA 1
ATOM 976 C C . HIS A 1 124 ? -21.264 -10.296 -0.899 1.00 53.03 124 HIS A C 1
ATOM 978 O O . HIS A 1 124 ? -21.096 -9.458 -0.023 1.00 53.03 124 HIS A O 1
ATOM 984 N N . TRP A 1 125 ? -20.519 -10.301 -2.012 1.00 49.09 125 TRP A N 1
ATOM 985 C CA . TRP A 1 125 ? -19.542 -9.244 -2.347 1.00 49.09 125 TRP A CA 1
ATOM 986 C C . TRP A 1 125 ? -20.098 -8.176 -3.296 1.00 49.09 125 TRP A C 1
ATOM 988 O O . TRP A 1 125 ? -19.358 -7.292 -3.733 1.00 49.09 125 TRP A O 1
ATOM 998 N N . SER A 1 126 ? -21.389 -8.253 -3.634 1.00 41.31 126 SER A N 1
ATOM 999 C CA . SER A 1 126 ? -22.080 -7.143 -4.279 1.00 41.31 126 SER A CA 1
ATOM 1000 C C . SER A 1 126 ? -22.229 -6.039 -3.242 1.00 41.31 126 SER A C 1
ATOM 1002 O O . SER A 1 126 ? -23.143 -6.079 -2.435 1.00 41.31 126 SER A O 1
ATOM 1004 N N . ILE A 1 127 ? -21.266 -5.120 -3.256 1.00 41.91 127 ILE A N 1
ATOM 1005 C CA . ILE A 1 127 ? -21.366 -3.729 -2.807 1.00 41.91 127 ILE A CA 1
ATOM 1006 C C . ILE A 1 127 ? -22.833 -3.258 -2.841 1.00 41.91 127 ILE A C 1
ATOM 1008 O O . ILE A 1 127 ? -23.357 -2.946 -3.913 1.00 41.91 127 ILE A O 1
ATOM 1012 N N . GLU A 1 128 ? -23.472 -3.269 -1.672 1.00 37.09 128 GLU A N 1
ATOM 1013 C CA . GLU A 1 128 ? -24.577 -2.382 -1.295 1.00 37.09 128 GLU A CA 1
ATOM 1014 C C . GLU A 1 128 ? -24.008 -1.291 -0.387 1.00 37.09 128 GLU A C 1
ATOM 1016 O O . GLU A 1 128 ? -23.112 -1.617 0.428 1.00 37.09 128 GLU A O 1
#